Protein AF-A0A7C6S3E4-F1 (afdb_monomer_lite)

Radius of gyration: 19.49 Å; chains: 1; bounding box: 55×34×44 Å

Foldseek 3Di:
DVVVVVVVVVVVVVVVVLLVQQVVLPDPRNVVSSVVSVVVVVVVVVVCVVVLVVVCVVQPDVRSVVVVVVVVVVVVVCVVVPPDPPPRPPPPPPPPPPPPPD

pLDDT: mean 74.24, std 16.07, range [36.91, 91.44]

Structure (mmCIF, N/CA/C/O backbone):
data_AF-A0A7C6S3E4-F1
#
_entry.id   AF-A0A7C6S3E4-F1
#
loop_
_atom_site.group_PDB
_atom_site.id
_atom_site.type_symbol
_atom_site.label_atom_id
_atom_site.label_alt_id
_atom_site.label_comp_id
_atom_site.label_asym_id
_atom_site.label_entity_id
_atom_site.label_seq_id
_atom_site.pdbx_PDB_ins_code
_atom_site.Cartn_x
_atom_site.Cartn_y
_atom_site.Cartn_z
_atom_site.occupancy
_atom_site.B_iso_or_equiv
_atom_site.auth_seq_id
_atom_site.auth_comp_id
_atom_site.auth_asym_id
_atom_site.auth_atom_id
_atom_site.pdbx_PDB_model_num
ATOM 1 N N . THR A 1 1 ? -5.438 13.833 -17.199 1.00 64.00 1 THR A N 1
ATOM 2 C CA . THR A 1 1 ? -6.733 13.286 -16.730 1.00 64.00 1 THR A CA 1
ATOM 3 C C . THR A 1 1 ? -6.600 11.887 -16.147 1.00 64.00 1 THR A C 1
ATOM 5 O O . THR A 1 1 ? -7.128 11.683 -15.068 1.00 64.00 1 THR A O 1
ATOM 8 N N . ALA A 1 2 ? -5.845 10.964 -16.767 1.00 75.44 2 ALA A N 1
ATOM 9 C CA . ALA A 1 2 ? -5.600 9.614 -16.224 1.00 75.44 2 ALA A CA 1
ATOM 10 C C . ALA A 1 2 ? -4.973 9.615 -14.810 1.00 75.44 2 ALA A C 1
ATOM 12 O O . ALA A 1 2 ? -5.593 9.114 -13.880 1.00 75.44 2 ALA A O 1
ATOM 13 N N . VAL A 1 3 ? -3.859 10.334 -14.616 1.00 83.56 3 VAL A N 1
ATOM 14 C CA . VAL A 1 3 ? -3.191 10.458 -13.300 1.00 83.56 3 VAL A CA 1
ATOM 15 C C . VAL A 1 3 ? -4.118 11.025 -12.218 1.00 83.56 3 VAL A C 1
ATOM 17 O O . VAL A 1 3 ? -4.056 10.617 -11.066 1.00 83.56 3 VAL A O 1
ATOM 20 N N . ALA A 1 4 ? -5.017 11.950 -12.571 1.00 85.94 4 ALA A N 1
ATOM 21 C CA . ALA A 1 4 ? -5.964 12.517 -11.609 1.00 85.94 4 ALA A CA 1
ATOM 22 C C . ALA A 1 4 ? -6.987 11.474 -11.127 1.00 85.94 4 ALA A C 1
ATOM 24 O O . ALA A 1 4 ? -7.326 11.454 -9.948 1.00 85.94 4 ALA A O 1
ATOM 25 N N . ILE A 1 5 ? -7.448 10.597 -12.024 1.00 87.44 5 ILE A N 1
ATOM 26 C CA . ILE A 1 5 ? -8.371 9.503 -11.697 1.00 87.44 5 ILE A CA 1
ATOM 27 C C . ILE A 1 5 ? -7.658 8.443 -10.850 1.00 87.44 5 ILE A C 1
ATOM 29 O O . ILE A 1 5 ? -8.216 7.987 -9.856 1.00 87.44 5 ILE A O 1
ATOM 33 N N . GLU A 1 6 ? -6.416 8.098 -11.193 1.00 82.75 6 GLU A N 1
ATOM 34 C CA . GLU A 1 6 ? -5.600 7.155 -10.417 1.00 82.75 6 GLU A CA 1
ATOM 35 C C . GLU A 1 6 ? -5.333 7.670 -8.997 1.00 82.75 6 GLU A C 1
ATOM 37 O O . GLU A 1 6 ? -5.596 6.963 -8.026 1.00 82.75 6 GLU A O 1
ATOM 42 N N . GLN A 1 7 ? -4.914 8.931 -8.851 1.00 85.81 7 GLN A N 1
ATOM 43 C CA . GLN A 1 7 ? -4.672 9.542 -7.540 1.00 85.81 7 GLN A CA 1
ATOM 44 C C . GLN A 1 7 ? -5.955 9.695 -6.719 1.00 85.81 7 GLN A C 1
ATOM 46 O O . GLN A 1 7 ? -5.934 9.535 -5.497 1.00 85.81 7 GLN A O 1
ATOM 51 N N . PHE A 1 8 ? -7.083 9.972 -7.377 1.00 88.56 8 PHE A N 1
ATOM 52 C CA . PHE A 1 8 ? -8.385 9.999 -6.721 1.00 88.56 8 PHE A CA 1
ATOM 53 C C . PHE A 1 8 ? -8.774 8.611 -6.193 1.00 88.56 8 PHE A C 1
ATOM 55 O O . PHE A 1 8 ? -9.153 8.479 -5.029 1.00 88.56 8 PHE A O 1
ATOM 62 N N . GLY A 1 9 ? -8.621 7.569 -7.017 1.00 86.69 9 GLY A N 1
ATOM 63 C CA . GLY A 1 9 ? -8.864 6.182 -6.621 1.00 86.69 9 GLY A CA 1
ATOM 64 C C . GLY A 1 9 ? -7.958 5.735 -5.472 1.00 86.69 9 GLY A C 1
ATOM 65 O O . GLY A 1 9 ? -8.441 5.151 -4.502 1.00 86.69 9 GLY A O 1
ATOM 66 N N . TYR A 1 10 ? -6.670 6.081 -5.528 1.00 83.81 10 TYR A N 1
ATOM 67 C CA . TYR A 1 10 ? -5.713 5.813 -4.455 1.00 83.81 10 TYR A CA 1
ATOM 68 C C . TYR A 1 10 ? -6.115 6.498 -3.141 1.00 83.81 10 TYR A C 1
ATOM 70 O O . TYR A 1 10 ? -6.160 5.851 -2.096 1.00 83.81 10 TYR A O 1
ATOM 78 N N . GLY A 1 11 ? -6.487 7.783 -3.187 1.00 85.56 11 GLY A N 1
ATOM 79 C CA . GLY A 1 11 ? -6.954 8.517 -2.008 1.00 85.56 11 GLY A CA 1
ATOM 80 C C . GLY A 1 11 ? -8.236 7.929 -1.406 1.00 85.56 11 GLY A C 1
ATOM 81 O O . GLY A 1 11 ? -8.362 7.821 -0.181 1.00 85.56 11 GLY A O 1
ATOM 82 N N . PHE A 1 12 ? -9.170 7.486 -2.253 1.00 85.81 12 PHE A N 1
ATOM 83 C CA . PHE A 1 12 ? -10.395 6.823 -1.809 1.00 85.81 12 PHE A CA 1
ATOM 84 C C . PHE A 1 12 ? -10.108 5.461 -1.159 1.00 85.81 12 PHE A C 1
ATOM 86 O O . PHE A 1 12 ? -10.599 5.190 -0.063 1.00 85.81 12 PHE A O 1
ATOM 93 N N . GLY A 1 13 ? -9.262 4.635 -1.783 1.00 84.06 13 GLY A N 1
ATOM 94 C CA . GLY A 1 13 ? -8.850 3.334 -1.249 1.00 84.06 13 GLY A CA 1
ATOM 95 C C . GLY A 1 13 ? -8.098 3.451 0.077 1.00 84.06 13 GLY A C 1
ATOM 96 O O . GLY A 1 13 ? -8.407 2.732 1.027 1.00 84.06 13 GLY A O 1
ATOM 97 N N . PHE A 1 14 ? -7.180 4.414 0.186 1.00 83.19 14 PHE A N 1
ATOM 98 C CA . PHE A 1 14 ? -6.466 4.703 1.429 1.00 83.19 14 PHE A CA 1
ATOM 99 C C . PHE A 1 14 ? -7.423 5.106 2.560 1.00 83.19 14 PHE A C 1
ATOM 101 O O . PHE A 1 14 ? -7.329 4.591 3.674 1.00 83.19 14 PHE A O 1
ATOM 108 N N . THR A 1 15 ? -8.400 5.966 2.263 1.00 84.19 15 THR A N 1
ATOM 109 C CA . THR A 1 15 ? -9.410 6.393 3.244 1.00 84.19 15 THR A CA 1
ATOM 110 C C . THR A 1 15 ? -10.302 5.232 3.685 1.00 84.19 15 THR A C 1
ATOM 112 O O . THR A 1 15 ? -10.554 5.065 4.879 1.00 84.19 15 THR A O 1
ATOM 115 N N . ALA A 1 16 ? -10.757 4.397 2.747 1.00 82.19 16 ALA A N 1
ATOM 116 C CA . ALA A 1 16 ? -11.534 3.200 3.060 1.00 82.19 16 ALA A CA 1
ATOM 117 C C . ALA A 1 16 ? -10.740 2.230 3.952 1.00 82.19 16 ALA A C 1
ATOM 119 O O . ALA A 1 16 ? -11.281 1.704 4.926 1.00 82.19 16 ALA A O 1
ATOM 120 N N . TYR A 1 17 ? -9.443 2.053 3.679 1.00 78.06 17 TYR A N 1
ATOM 121 C CA . TYR A 1 17 ? -8.564 1.218 4.492 1.00 78.06 17 TYR A CA 1
ATOM 122 C C . TYR A 1 17 ? -8.345 1.797 5.898 1.00 78.06 17 TYR A C 1
ATOM 124 O O . TYR A 1 17 ? -8.436 1.064 6.881 1.00 78.06 17 TYR A O 1
ATOM 132 N N . MET A 1 18 ? -8.168 3.117 6.032 1.00 80.44 18 MET A N 1
ATOM 133 C CA . MET A 1 18 ? -8.135 3.781 7.341 1.00 80.44 18 MET A CA 1
ATOM 134 C C . MET A 1 18 ? -9.426 3.562 8.138 1.00 80.44 18 MET A C 1
ATOM 136 O O . MET A 1 18 ? -9.367 3.210 9.316 1.00 80.44 18 MET A O 1
ATOM 140 N N . LEU A 1 19 ? -10.594 3.746 7.512 1.00 77.69 19 LEU A N 1
ATOM 141 C CA . LEU A 1 19 ? -11.884 3.513 8.165 1.00 77.69 19 LEU A CA 1
ATOM 142 C C . LEU A 1 19 ? -12.020 2.054 8.618 1.00 77.69 19 LEU A C 1
ATOM 144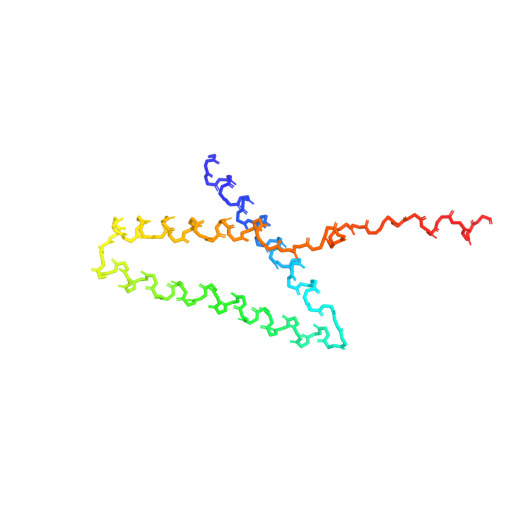 O O . LEU A 1 19 ? -12.455 1.810 9.742 1.00 77.69 19 LEU A O 1
ATOM 148 N N . TYR A 1 20 ? -11.585 1.098 7.795 1.00 76.06 20 TYR A N 1
ATOM 149 C CA . TYR A 1 20 ? -11.542 -0.317 8.163 1.00 76.06 20 TYR A CA 1
ATOM 150 C C . TYR A 1 20 ? -10.641 -0.582 9.380 1.00 76.06 20 TYR A C 1
ATOM 152 O O . TYR A 1 20 ? -11.032 -1.311 10.289 1.00 76.06 20 TYR A O 1
ATOM 160 N N . LEU A 1 21 ? -9.467 0.047 9.470 1.00 74.00 21 LEU A N 1
ATOM 161 C CA . LEU A 1 21 ? -8.611 -0.092 10.653 1.00 74.00 21 LEU A CA 1
ATOM 162 C C . LEU A 1 21 ? -9.250 0.504 11.911 1.00 74.00 21 LEU A C 1
ATOM 164 O O . LEU A 1 21 ? -9.149 -0.085 12.988 1.00 74.00 21 LEU A O 1
ATOM 168 N N . ILE A 1 22 ? -9.932 1.647 11.786 1.00 74.38 22 ILE A N 1
ATOM 169 C CA . ILE A 1 22 ? -10.683 2.258 12.892 1.00 74.38 22 ILE A CA 1
ATOM 170 C C . ILE A 1 22 ? -11.815 1.329 13.346 1.00 74.38 22 ILE A C 1
ATOM 172 O O . ILE A 1 22 ? -12.028 1.198 14.551 1.00 74.38 22 ILE A O 1
ATOM 176 N N . TYR A 1 23 ? -12.510 0.661 12.415 1.00 70.31 23 TYR A N 1
ATOM 177 C CA . TYR A 1 23 ? -13.520 -0.353 12.739 1.00 70.31 23 TYR A CA 1
ATOM 178 C C . TYR A 1 23 ? -12.935 -1.482 13.568 1.00 70.31 23 TYR A C 1
ATOM 180 O O . TYR A 1 23 ? -13.414 -1.771 14.659 1.00 70.31 23 TYR A O 1
ATOM 188 N N . PHE A 1 24 ? -11.878 -2.092 13.037 1.00 67.88 24 PHE A N 1
ATOM 189 C CA . PHE A 1 24 ? -11.237 -3.254 13.623 1.00 67.88 24 PHE A CA 1
ATOM 190 C C . PHE A 1 24 ? -10.638 -2.930 14.997 1.00 67.88 24 PHE A C 1
ATOM 192 O O . PHE A 1 24 ? -10.611 -3.768 15.891 1.00 67.88 24 PHE A O 1
ATOM 199 N N . SER A 1 25 ? -10.218 -1.678 15.192 1.00 67.62 25 SER A N 1
ATOM 200 C CA . SER A 1 25 ? -9.671 -1.185 16.457 1.00 67.62 25 SER A CA 1
ATOM 201 C C . SER A 1 25 ? -10.741 -0.786 17.487 1.00 67.62 25 SER A C 1
ATOM 203 O O . SER A 1 25 ? -10.387 -0.357 18.589 1.00 67.62 25 SER A O 1
ATOM 205 N N . GLN A 1 26 ? -12.044 -0.894 17.185 1.00 63.03 26 GLN A N 1
ATOM 206 C CA . GLN A 1 26 ? -13.107 -0.626 18.160 1.00 63.03 26 GLN A CA 1
ATOM 207 C C . GLN A 1 26 ? -13.211 -1.766 19.191 1.00 63.03 26 GLN A C 1
ATOM 209 O O . GLN A 1 26 ? -13.965 -2.715 19.019 1.00 63.03 26 GLN A O 1
ATOM 214 N N . GLY A 1 27 ? -12.473 -1.636 20.297 1.00 59.53 27 GLY A N 1
ATOM 215 C CA . GLY A 1 27 ? -12.501 -2.538 21.458 1.00 59.53 27 GLY A CA 1
ATOM 216 C C . GLY A 1 27 ? -12.057 -1.837 22.750 1.00 59.53 27 GLY A C 1
ATOM 217 O O . GLY A 1 27 ? -12.000 -0.611 22.798 1.00 59.53 27 GLY A O 1
ATOM 218 N N . GLU A 1 28 ? -11.730 -2.588 23.803 1.00 52.50 28 GLU A N 1
ATOM 219 C CA . GLU A 1 28 ? -11.356 -2.050 25.129 1.00 52.50 28 GLU A CA 1
ATOM 220 C C . GLU A 1 28 ? -9.974 -1.350 25.140 1.00 52.50 28 GLU A C 1
ATOM 222 O O . GLU A 1 28 ? -9.718 -0.454 25.942 1.00 52.50 28 GLU A O 1
ATOM 227 N N . HIS A 1 29 ? -9.106 -1.664 24.166 1.00 59.22 29 HIS A N 1
ATOM 228 C CA . HIS A 1 29 ? -7.760 -1.091 24.005 1.00 59.22 29 HIS A CA 1
ATOM 229 C C . HIS A 1 29 ? -7.570 -0.387 22.646 1.00 59.22 29 HIS A C 1
ATOM 231 O O . HIS A 1 29 ? -6.674 -0.733 21.868 1.00 59.22 29 HIS A O 1
ATOM 237 N N . LYS A 1 30 ? -8.419 0.611 22.355 1.00 57.88 30 LYS A N 1
ATOM 238 C CA . LYS A 1 30 ? -8.496 1.305 21.048 1.00 57.88 30 LYS A CA 1
ATOM 239 C C . LYS A 1 30 ? -7.166 1.894 20.565 1.00 57.88 30 LYS A C 1
ATOM 241 O O . LYS A 1 30 ? -6.842 1.780 19.389 1.00 57.88 30 LYS A O 1
ATOM 246 N N . THR A 1 31 ? -6.368 2.483 21.455 1.00 67.31 31 THR A N 1
ATOM 247 C CA . THR A 1 31 ? -5.102 3.139 21.079 1.00 67.31 31 THR A CA 1
ATOM 248 C C . THR A 1 31 ? -4.007 2.137 20.698 1.00 67.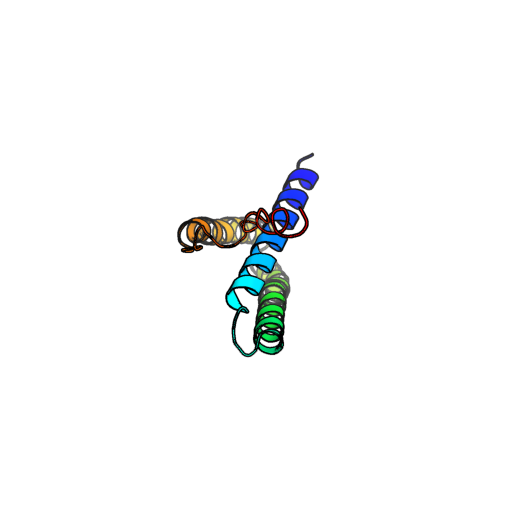31 31 THR A C 1
ATOM 250 O O . THR A 1 31 ? -3.267 2.377 19.748 1.00 67.31 31 THR A O 1
ATOM 253 N N . ALA A 1 32 ? -3.921 1.003 21.403 1.00 69.56 32 ALA A N 1
ATOM 254 C CA . ALA A 1 32 ? -2.902 -0.020 21.155 1.00 69.56 32 ALA A CA 1
ATOM 255 C C . ALA A 1 32 ? -3.204 -0.845 19.895 1.00 69.56 32 ALA A C 1
ATOM 257 O O . ALA A 1 32 ? -2.313 -1.096 19.090 1.00 69.56 32 ALA A O 1
ATOM 258 N N . HIS A 1 33 ? -4.467 -1.225 19.677 1.00 70.56 33 HIS A N 1
ATOM 259 C CA . HIS A 1 33 ? -4.848 -1.951 18.461 1.00 70.56 33 HIS A CA 1
ATOM 260 C C . HIS A 1 33 ? -4.701 -1.071 17.217 1.00 70.56 33 HIS A C 1
ATOM 262 O O . HIS A 1 33 ? -4.197 -1.538 16.197 1.00 70.56 33 HIS A O 1
ATOM 268 N N . TYR A 1 34 ? -5.039 0.218 17.322 1.00 70.62 34 TYR A N 1
ATOM 269 C CA . TYR A 1 34 ? -4.883 1.160 16.219 1.00 70.62 34 TYR A CA 1
ATOM 270 C C . TYR A 1 34 ? -3.413 1.407 15.848 1.00 70.62 34 TYR A C 1
ATOM 272 O O . TYR A 1 34 ? -3.081 1.421 14.661 1.00 70.62 34 TYR A O 1
ATOM 280 N N . SER A 1 35 ? -2.508 1.555 16.827 1.00 78.31 35 SER A N 1
ATOM 281 C CA . SER A 1 35 ? -1.076 1.745 16.551 1.00 78.31 35 SER A CA 1
ATOM 282 C C . SER A 1 35 ? -0.426 0.500 15.943 1.00 78.31 35 SER A C 1
ATOM 284 O O . SER A 1 35 ? 0.340 0.625 14.989 1.00 78.31 35 SER A O 1
ATOM 286 N N . ILE A 1 36 ? -0.788 -0.699 16.415 1.00 79.19 36 ILE A N 1
ATOM 287 C CA . ILE A 1 36 ? -0.331 -1.972 15.840 1.00 79.19 36 ILE A CA 1
ATOM 288 C C . ILE A 1 36 ? -0.839 -2.122 14.400 1.00 79.19 36 ILE A C 1
ATOM 290 O O . ILE A 1 36 ? -0.050 -2.395 13.498 1.00 79.19 36 ILE A O 1
ATOM 294 N N . CYS A 1 37 ? -2.129 -1.873 14.158 1.00 77.19 37 CYS A N 1
ATOM 295 C CA . CYS A 1 37 ? -2.713 -1.913 12.816 1.00 77.19 37 CYS A CA 1
ATOM 296 C C . CYS A 1 37 ? -2.054 -0.909 11.859 1.00 77.19 37 CYS A C 1
ATOM 298 O O . CYS A 1 37 ? -1.762 -1.244 10.714 1.00 77.19 37 CYS A O 1
ATOM 300 N N . THR A 1 38 ? -1.775 0.307 12.335 1.00 81.19 38 THR A N 1
ATOM 301 C CA . THR A 1 38 ? -1.069 1.337 11.558 1.00 81.19 38 THR A CA 1
ATOM 302 C C . THR A 1 38 ? 0.373 0.914 11.258 1.00 81.19 38 THR A C 1
ATOM 304 O O . THR A 1 38 ? 0.849 1.096 10.138 1.00 81.19 38 THR A O 1
ATOM 307 N N . GLY A 1 39 ? 1.054 0.283 12.220 1.00 83.69 39 GLY A N 1
ATOM 308 C CA . GLY A 1 39 ? 2.370 -0.322 12.015 1.00 83.69 39 GLY A CA 1
ATOM 309 C C . GLY A 1 39 ? 2.343 -1.400 10.930 1.00 83.69 39 GLY A C 1
ATOM 310 O O . GLY A 1 39 ? 3.157 -1.363 10.012 1.00 83.69 39 GLY A O 1
ATOM 311 N N . PHE A 1 40 ? 1.363 -2.306 10.961 1.00 84.06 40 PHE A N 1
ATOM 312 C CA . PHE A 1 40 ? 1.187 -3.325 9.921 1.00 84.06 40 PHE A CA 1
ATOM 313 C C . PHE A 1 40 ? 0.848 -2.738 8.545 1.00 84.06 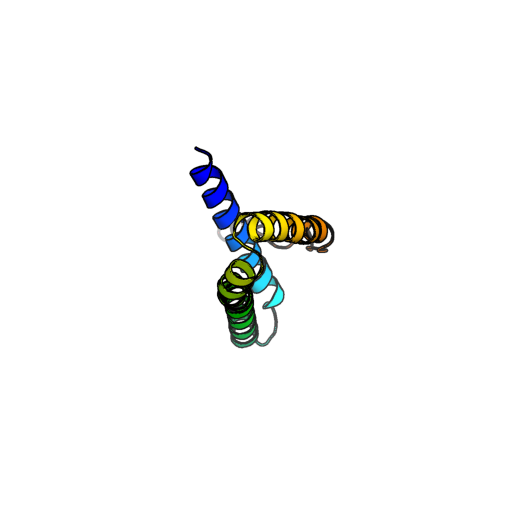40 PHE A C 1
ATOM 315 O O . PHE A 1 40 ? 1.369 -3.228 7.548 1.00 84.06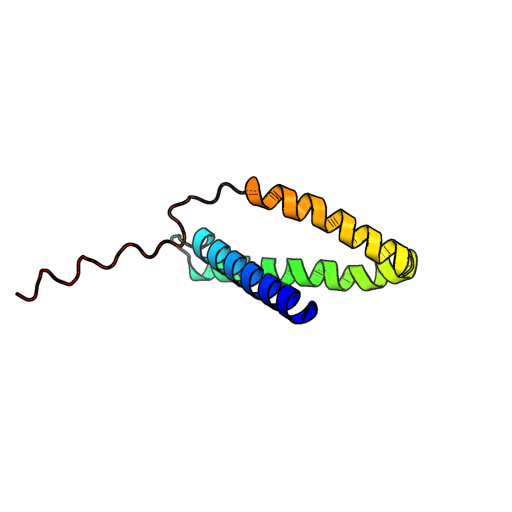 40 PHE A O 1
ATOM 322 N N . MET A 1 41 ? 0.042 -1.675 8.471 1.00 82.56 41 MET A N 1
ATOM 323 C CA . MET A 1 41 ? -0.209 -0.933 7.226 1.00 82.56 41 MET A CA 1
ATOM 324 C C . MET A 1 41 ? 1.099 -0.374 6.647 1.00 82.56 41 MET A C 1
ATOM 326 O O . MET A 1 41 ? 1.382 -0.568 5.465 1.00 82.56 41 MET A O 1
ATOM 330 N N . ALA A 1 42 ? 1.909 0.297 7.474 1.00 86.00 42 ALA A N 1
ATOM 331 C CA . ALA A 1 42 ? 3.186 0.859 7.043 1.00 86.00 42 ALA A CA 1
ATOM 332 C C . ALA A 1 42 ? 4.147 -0.239 6.563 1.00 86.00 42 ALA A C 1
ATOM 334 O O . ALA A 1 42 ? 4.733 -0.122 5.488 1.00 86.00 42 ALA A O 1
ATOM 335 N N . LEU A 1 43 ? 4.240 -1.345 7.305 1.00 87.19 43 LEU A N 1
ATOM 336 C CA . LEU A 1 43 ? 5.030 -2.513 6.914 1.00 87.19 43 LEU A CA 1
ATOM 337 C C . LEU A 1 43 ? 4.528 -3.132 5.602 1.00 87.19 43 LEU A C 1
ATOM 339 O O . LEU A 1 43 ? 5.334 -3.456 4.732 1.00 87.19 43 LEU A O 1
ATOM 343 N N . GLY A 1 44 ? 3.209 -3.237 5.430 1.00 84.69 44 GLY A N 1
ATOM 344 C CA . GLY A 1 44 ? 2.568 -3.769 4.231 1.00 84.69 44 GLY A CA 1
ATOM 345 C C . GLY A 1 44 ? 2.833 -2.941 2.974 1.00 84.69 44 GLY A C 1
ATOM 346 O O . GLY A 1 44 ? 2.884 -3.512 1.893 1.00 84.69 44 GLY A O 1
ATOM 347 N N . MET A 1 45 ? 3.062 -1.630 3.094 1.00 83.56 45 MET A N 1
ATOM 348 C CA . MET A 1 45 ? 3.501 -0.793 1.967 1.00 83.56 45 MET A CA 1
ATOM 349 C C . MET A 1 45 ? 5.023 -0.797 1.781 1.00 83.56 45 MET A C 1
ATOM 351 O O . MET A 1 45 ? 5.513 -0.745 0.653 1.00 83.56 45 MET A O 1
ATOM 355 N N . MET A 1 46 ? 5.784 -0.892 2.872 1.00 88.62 46 MET A N 1
ATOM 356 C CA . MET A 1 46 ? 7.243 -0.820 2.830 1.00 88.62 46 MET A CA 1
ATOM 357 C C . MET A 1 46 ? 7.879 -2.098 2.271 1.00 88.62 46 MET A C 1
ATOM 359 O O . MET A 1 46 ? 8.804 -2.015 1.469 1.00 88.62 46 MET A O 1
ATOM 363 N N . ILE A 1 47 ? 7.377 -3.280 2.647 1.00 88.00 47 ILE A N 1
ATOM 364 C CA . ILE A 1 47 ? 7.922 -4.571 2.196 1.00 88.00 47 ILE A CA 1
ATOM 365 C C . ILE A 1 47 ? 7.847 -4.717 0.662 1.00 88.00 47 ILE A C 1
ATOM 367 O O . ILE A 1 47 ? 8.890 -4.956 0.051 1.00 88.00 47 ILE A O 1
ATOM 371 N N . PRO A 1 48 ? 6.693 -4.510 -0.006 1.00 85.12 48 PRO A N 1
ATOM 372 C CA . PRO A 1 48 ? 6.618 -4.552 -1.466 1.00 85.12 48 PRO A CA 1
ATOM 373 C C . PRO A 1 48 ? 7.478 -3.474 -2.122 1.00 85.12 48 PRO A C 1
ATOM 375 O O . PRO A 1 48 ? 8.117 -3.746 -3.134 1.00 85.12 48 PRO A O 1
ATOM 378 N N . GLY A 1 49 ? 7.539 -2.277 -1.523 1.00 86.44 49 GLY A N 1
ATOM 379 C CA . GLY A 1 49 ? 8.385 -1.186 -2.001 1.00 86.44 49 GLY A CA 1
ATOM 380 C C . GLY A 1 49 ? 9.861 -1.583 -2.042 1.00 86.44 49 GLY A C 1
ATOM 381 O O . GLY A 1 49 ? 10.520 -1.401 -3.061 1.00 86.44 49 GLY A O 1
ATOM 382 N N . MET A 1 50 ? 10.366 -2.215 -0.983 1.00 87.56 50 MET A N 1
ATOM 383 C CA . MET A 1 50 ? 11.761 -2.664 -0.920 1.00 87.56 50 MET A CA 1
ATOM 384 C C . MET A 1 50 ? 12.054 -3.820 -1.883 1.00 87.56 50 MET A C 1
ATOM 386 O O . MET A 1 50 ? 13.083 -3.816 -2.554 1.00 87.56 50 MET A O 1
ATOM 390 N N . ILE A 1 51 ? 11.149 -4.798 -1.982 1.00 88.50 51 ILE A N 1
ATOM 391 C CA . ILE A 1 51 ? 11.344 -5.974 -2.846 1.00 88.50 51 ILE A CA 1
ATOM 392 C C . ILE A 1 51 ? 11.198 -5.597 -4.331 1.00 88.50 51 ILE A C 1
ATOM 394 O O . ILE A 1 51 ? 11.835 -6.214 -5.185 1.00 88.50 51 ILE A O 1
ATOM 398 N N . SER A 1 52 ? 10.413 -4.561 -4.656 1.00 87.19 52 SER A N 1
ATOM 399 C CA . SER A 1 52 ? 10.149 -4.149 -6.040 1.00 87.19 52 SER A CA 1
ATOM 400 C C . SER A 1 52 ? 11.412 -3.821 -6.838 1.00 87.19 52 SER A C 1
ATOM 402 O O . SER A 1 52 ? 11.525 -4.275 -7.972 1.00 87.19 52 SER A O 1
ATOM 404 N N . GLY A 1 53 ? 12.382 -3.112 -6.247 1.00 85.88 53 GLY A N 1
ATOM 405 C CA . GLY A 1 53 ? 13.633 -2.758 -6.927 1.00 85.88 53 GLY A CA 1
ATOM 406 C C . GLY A 1 53 ? 14.462 -3.987 -7.303 1.00 85.88 53 GLY A C 1
ATOM 407 O O . GLY A 1 53 ? 14.892 -4.121 -8.445 1.00 85.88 53 GLY A O 1
ATOM 408 N N . TRP A 1 54 ? 14.606 -4.931 -6.371 1.00 88.50 54 TRP A N 1
ATOM 409 C CA . TRP A 1 54 ? 15.339 -6.178 -6.601 1.00 88.50 54 TRP A CA 1
ATOM 410 C C . TRP A 1 54 ? 14.639 -7.093 -7.619 1.00 88.50 54 TRP A C 1
ATOM 412 O O . TRP A 1 54 ? 15.277 -7.608 -8.536 1.00 88.50 54 TRP A O 1
ATOM 422 N N . LEU A 1 55 ? 13.310 -7.239 -7.523 1.00 87.31 55 LEU A N 1
ATOM 423 C CA . LEU A 1 55 ? 12.507 -7.985 -8.503 1.00 87.31 55 LEU A CA 1
ATOM 424 C C . LEU A 1 55 ? 12.591 -7.371 -9.906 1.00 87.31 55 LEU A C 1
ATOM 426 O O . LEU A 1 55 ? 12.682 -8.094 -10.898 1.00 87.31 55 LEU A O 1
ATOM 430 N N . GLN A 1 56 ? 12.556 -6.042 -9.996 1.00 88.31 56 GLN A N 1
ATOM 431 C CA . GLN A 1 56 ? 12.654 -5.324 -11.261 1.00 88.31 56 GLN A CA 1
ATOM 432 C C . GLN A 1 56 ? 14.050 -5.453 -11.888 1.00 88.31 56 GLN A C 1
ATOM 434 O O . GLN A 1 56 ? 14.151 -5.536 -13.112 1.00 88.31 56 GLN A O 1
ATOM 439 N N . GLU A 1 57 ? 15.112 -5.500 -11.081 1.00 87.75 57 GLU A N 1
ATOM 440 C CA . GLU A 1 57 ? 16.484 -5.720 -11.554 1.00 87.75 57 GLU A CA 1
ATOM 441 C C . GLU A 1 57 ? 16.680 -7.144 -12.100 1.00 87.75 57 GLU A C 1
ATOM 443 O O . GLU A 1 57 ? 17.288 -7.319 -13.153 1.00 87.75 57 GLU A O 1
ATOM 448 N N . MET A 1 58 ? 16.090 -8.156 -11.452 1.00 88.56 58 MET A N 1
ATOM 449 C CA . MET A 1 58 ? 16.190 -9.552 -11.897 1.00 88.56 58 MET A CA 1
ATOM 450 C C . MET A 1 58 ? 15.344 -9.881 -13.132 1.00 88.56 58 MET A C 1
ATOM 452 O O . MET A 1 58 ? 15.786 -10.636 -13.996 1.00 88.56 58 MET A O 1
ATOM 456 N N . MET A 1 59 ? 14.114 -9.365 -13.216 1.00 86.31 59 MET A N 1
ATOM 457 C CA . MET A 1 59 ? 13.161 -9.741 -14.274 1.00 86.31 59 MET A CA 1
ATOM 458 C C . MET A 1 59 ? 13.114 -8.753 -15.450 1.00 86.31 59 MET A C 1
ATOM 460 O O . MET A 1 59 ? 12.519 -9.056 -16.489 1.00 86.31 59 MET A O 1
ATOM 464 N N . GLY A 1 60 ? 13.698 -7.563 -15.287 1.00 87.56 60 GLY A N 1
ATOM 465 C CA . GLY A 1 60 ? 13.534 -6.437 -16.201 1.00 87.56 60 GLY A CA 1
ATOM 466 C C . GLY A 1 60 ? 12.194 -5.706 -16.028 1.00 87.56 60 GLY A C 1
ATOM 467 O O . GLY A 1 60 ? 11.212 -6.242 -15.508 1.00 87.56 60 GLY A O 1
ATOM 468 N N . TYR A 1 61 ? 12.140 -4.453 -16.494 1.00 87.38 61 TYR A N 1
ATOM 469 C CA . TYR A 1 61 ? 11.005 -3.542 -16.274 1.00 87.38 61 TYR A CA 1
ATOM 470 C C . TYR A 1 61 ? 9.675 -4.063 -16.844 1.00 87.38 61 TYR A C 1
ATOM 472 O O . TYR A 1 61 ? 8.651 -4.032 -16.165 1.00 87.38 61 TYR A O 1
ATOM 480 N N . THR A 1 62 ? 9.681 -4.579 -18.077 1.00 90.62 62 THR A N 1
ATOM 481 C CA . THR A 1 62 ? 8.458 -5.027 -18.761 1.00 90.62 62 THR A CA 1
ATOM 482 C C . THR A 1 62 ? 7.818 -6.228 -18.066 1.00 90.62 62 THR A C 1
ATOM 484 O O . THR A 1 62 ? 6.613 -6.226 -17.813 1.00 90.62 62 THR A O 1
ATOM 487 N N . SER A 1 63 ? 8.618 -7.233 -17.706 1.00 88.88 63 SER A N 1
ATOM 488 C CA . SER A 1 63 ? 8.144 -8.423 -16.990 1.00 88.88 63 SER A CA 1
ATOM 489 C C . SER A 1 63 ? 7.661 -8.070 -15.583 1.00 88.88 63 SER A C 1
ATOM 491 O O . SER A 1 63 ? 6.629 -8.573 -15.144 1.00 88.88 63 SER A O 1
ATOM 493 N N . PHE A 1 64 ? 8.362 -7.161 -14.894 1.00 89.31 64 PHE A N 1
ATOM 494 C CA . PHE A 1 64 ? 7.950 -6.649 -13.588 1.00 89.31 64 PHE A CA 1
ATOM 495 C C . PHE A 1 64 ? 6.599 -5.926 -13.654 1.00 89.31 64 PHE A C 1
ATOM 497 O O . PHE A 1 64 ? 5.724 -6.183 -12.831 1.00 89.31 64 PHE A O 1
ATOM 504 N N . PHE A 1 65 ? 6.382 -5.089 -14.668 1.00 89.25 65 PHE A N 1
ATOM 505 C CA . PHE A 1 65 ? 5.113 -4.388 -14.843 1.00 89.25 65 PHE A CA 1
ATOM 506 C C . PHE A 1 65 ? 3.938 -5.359 -15.033 1.00 89.25 65 PHE A C 1
ATOM 508 O O . PHE A 1 65 ? 2.922 -5.246 -14.347 1.00 89.25 65 PHE A O 1
ATOM 515 N N . VAL A 1 66 ? 4.089 -6.360 -15.907 1.00 90.81 66 VAL A N 1
ATOM 516 C CA . VAL A 1 66 ? 3.052 -7.385 -16.127 1.00 90.81 66 VAL A CA 1
ATOM 517 C C . VAL A 1 66 ? 2.815 -8.212 -14.860 1.00 90.81 66 VAL A C 1
ATOM 519 O O . VAL A 1 66 ? 1.666 -8.494 -14.522 1.00 90.81 66 VAL A O 1
ATOM 522 N N . PHE A 1 67 ? 3.873 -8.548 -14.121 1.00 89.56 67 PHE A N 1
ATOM 523 C CA . PHE A 1 67 ? 3.766 -9.255 -12.847 1.00 89.56 67 PHE A CA 1
ATOM 524 C C . PHE A 1 67 ? 2.946 -8.469 -11.814 1.00 89.56 67 PHE A C 1
ATOM 526 O O . PHE A 1 67 ? 2.027 -9.027 -11.217 1.00 89.56 67 PHE A O 1
ATOM 533 N N . ILE A 1 68 ? 3.218 -7.170 -11.642 1.00 89.25 68 ILE A N 1
ATOM 534 C CA . ILE A 1 68 ? 2.454 -6.314 -10.725 1.00 89.25 68 ILE A CA 1
ATOM 535 C C . ILE A 1 68 ? 0.992 -6.216 -11.171 1.00 89.25 68 ILE A C 1
ATOM 537 O O . ILE A 1 68 ? 0.099 -6.396 -10.346 1.00 89.25 68 ILE A O 1
ATOM 541 N N . MET A 1 69 ? 0.732 -6.017 -12.468 1.00 90.31 69 MET A N 1
ATOM 542 C CA . MET A 1 69 ? -0.630 -5.994 -13.014 1.00 90.31 69 MET A CA 1
ATOM 543 C C . MET A 1 69 ? -1.388 -7.287 -12.693 1.00 90.31 69 MET A C 1
ATOM 545 O O . MET A 1 69 ? -2.513 -7.224 -12.202 1.00 90.31 69 MET A O 1
ATOM 549 N N . ILE A 1 70 ? -0.766 -8.456 -12.872 1.00 91.44 70 ILE A N 1
ATOM 550 C CA . ILE A 1 70 ? -1.369 -9.744 -12.500 1.00 91.44 70 ILE A CA 1
ATOM 551 C C . ILE A 1 70 ? -1.581 -9.838 -10.985 1.00 91.44 70 ILE A C 1
ATOM 553 O O . ILE A 1 70 ? -2.644 -10.280 -10.561 1.00 91.44 70 ILE A O 1
ATOM 557 N N . ALA A 1 71 ? -0.630 -9.385 -10.164 1.00 87.69 71 ALA A N 1
ATOM 558 C CA . ALA A 1 71 ? -0.743 -9.387 -8.703 1.00 87.69 71 ALA A CA 1
ATOM 559 C C . ALA A 1 71 ? -1.868 -8.469 -8.176 1.00 87.69 71 ALA A C 1
ATOM 561 O O . ALA A 1 71 ? -2.436 -8.725 -7.109 1.00 87.69 71 ALA A O 1
ATOM 562 N N . THR A 1 72 ? -2.258 -7.433 -8.92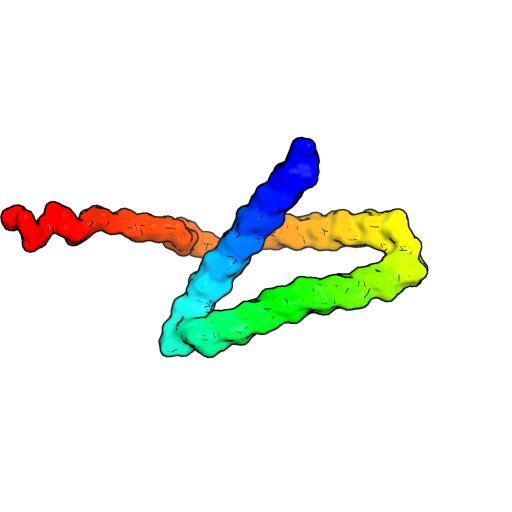9 1.00 86.31 72 THR A N 1
ATOM 563 C CA . THR A 1 72 ? -3.416 -6.597 -8.566 1.00 86.31 72 THR A CA 1
ATOM 564 C C . THR A 1 72 ? -4.758 -7.309 -8.747 1.00 86.31 72 THR A C 1
ATOM 566 O O . THR A 1 72 ? -5.679 -7.066 -7.970 1.00 86.31 72 THR A O 1
ATOM 569 N N . ILE A 1 73 ? -4.877 -8.239 -9.700 1.00 89.44 73 ILE A N 1
ATOM 570 C CA . ILE A 1 73 ? -6.128 -8.956 -9.996 1.00 89.44 73 ILE A CA 1
ATOM 571 C C . ILE A 1 73 ? -6.671 -9.727 -8.777 1.00 89.44 73 ILE A C 1
ATOM 573 O O . ILE A 1 73 ? -7.818 -9.478 -8.402 1.00 89.44 73 ILE A O 1
ATOM 577 N N . PRO A 1 74 ? -5.910 -10.620 -8.107 1.00 85.44 74 PRO A N 1
ATOM 578 C CA . PRO A 1 74 ? -6.411 -11.323 -6.928 1.00 85.44 74 PRO A CA 1
ATOM 579 C C . PRO A 1 74 ? -6.731 -10.353 -5.788 1.00 85.44 74 PRO A C 1
ATOM 581 O O . PRO A 1 74 ? -7.718 -10.548 -5.084 1.00 85.44 74 PRO A O 1
ATOM 584 N N . THR A 1 75 ? -5.963 -9.268 -5.652 1.00 81.56 75 THR A N 1
ATOM 585 C CA . THR A 1 75 ? -6.217 -8.223 -4.651 1.00 81.56 75 THR A CA 1
ATOM 586 C C . THR A 1 75 ? -7.589 -7.579 -4.861 1.00 81.56 75 THR A C 1
ATOM 588 O O . THR A 1 75 ? -8.349 -7.436 -3.907 1.00 81.56 75 THR A O 1
ATOM 591 N N . LEU A 1 76 ? -7.950 -7.264 -6.109 1.00 81.38 76 LEU A N 1
ATOM 592 C CA . LEU A 1 76 ? -9.266 -6.723 -6.460 1.00 81.38 76 LEU A CA 1
ATOM 593 C C . LEU A 1 76 ? -10.397 -7.748 -6.277 1.00 81.38 76 LEU A C 1
ATOM 595 O O . LEU A 1 76 ? -11.489 -7.378 -5.854 1.00 81.38 76 LEU A O 1
ATOM 599 N N . ILE A 1 77 ? -10.142 -9.034 -6.543 1.00 84.69 77 ILE A N 1
ATOM 600 C CA . ILE A 1 77 ? -11.124 -10.121 -6.363 1.00 84.69 77 ILE A CA 1
ATOM 601 C C . ILE A 1 77 ? -11.454 -10.357 -4.880 1.00 84.69 77 ILE A C 1
ATOM 603 O O . ILE A 1 77 ? -12.576 -10.743 -4.552 1.00 84.69 77 ILE A O 1
ATOM 607 N N . ILE A 1 78 ? -10.511 -10.098 -3.971 1.00 79.69 78 ILE A N 1
ATOM 608 C CA . ILE A 1 78 ? -10.724 -10.249 -2.523 1.00 79.69 78 ILE A CA 1
ATOM 609 C C . ILE A 1 78 ? -11.619 -9.131 -1.957 1.00 79.69 78 ILE A C 1
ATOM 611 O O . ILE A 1 78 ? -12.311 -9.354 -0.964 1.00 79.69 78 ILE A O 1
ATOM 615 N N . ILE A 1 79 ? -11.680 -7.957 -2.601 1.00 75.06 79 ILE A N 1
ATOM 616 C CA . ILE A 1 79 ? -12.496 -6.809 -2.158 1.00 75.06 79 ILE A CA 1
ATOM 617 C C . ILE A 1 79 ? -13.976 -7.174 -1.925 1.00 75.06 79 ILE A C 1
ATOM 619 O O . ILE A 1 79 ? -14.469 -6.897 -0.835 1.00 75.06 79 ILE A O 1
ATOM 623 N N . PRO A 1 80 ? -14.709 -7.808 -2.863 1.00 72.06 80 PRO A N 1
ATOM 624 C CA . PRO A 1 80 ? -16.095 -8.226 -2.621 1.00 72.06 80 PRO A CA 1
ATOM 625 C C . PRO A 1 80 ? -16.233 -9.396 -1.633 1.00 72.06 80 PRO A C 1
ATOM 627 O O . PRO A 1 80 ? -17.327 -9.639 -1.129 1.00 72.06 80 PRO A O 1
ATOM 630 N N . PHE A 1 81 ? -15.152 -10.137 -1.365 1.00 70.19 81 PHE A N 1
ATOM 631 C CA . PHE A 1 81 ? -15.137 -11.253 -0.413 1.00 70.19 81 PHE A CA 1
ATOM 632 C C . PHE A 1 81 ? -14.918 -10.805 1.036 1.00 70.19 81 PHE A C 1
ATOM 634 O O . PHE A 1 81 ? -15.244 -11.544 1.969 1.00 70.19 81 PHE A O 1
ATOM 641 N N . LEU A 1 82 ? -14.399 -9.591 1.240 1.00 65.88 82 LEU A N 1
ATOM 642 C CA . LEU A 1 82 ? -14.394 -8.943 2.543 1.00 65.88 82 LEU A CA 1
ATOM 643 C C . LEU A 1 82 ? -15.849 -8.728 2.978 1.00 65.88 82 LEU A C 1
ATOM 645 O O . LEU A 1 82 ? -16.546 -7.847 2.477 1.00 65.88 82 LEU A O 1
ATOM 649 N N . LYS A 1 83 ? -16.309 -9.546 3.933 1.00 54.72 83 LYS A N 1
ATOM 650 C CA . LYS A 1 83 ? -17.567 -9.346 4.664 1.00 54.72 83 LYS A CA 1
ATOM 651 C C . LYS A 1 83 ? -17.448 -8.085 5.519 1.00 54.72 83 LYS A C 1
ATOM 653 O O . LYS A 1 83 ? -17.176 -8.151 6.713 1.00 54.72 83 LYS A O 1
ATOM 658 N N . ILE A 1 84 ? -17.599 -6.935 4.880 1.00 58.19 84 ILE A N 1
ATOM 659 C CA . ILE A 1 84 ? -17.736 -5.653 5.557 1.00 58.19 84 ILE A CA 1
ATOM 660 C C . ILE A 1 84 ? -19.182 -5.584 6.032 1.00 58.19 84 ILE A C 1
ATOM 662 O O . ILE A 1 84 ? -20.109 -5.675 5.225 1.00 58.19 84 ILE A O 1
ATOM 666 N N . ASP A 1 85 ? -19.371 -5.471 7.344 1.00 50.94 85 ASP A N 1
ATOM 667 C CA . ASP A 1 85 ? -20.691 -5.256 7.916 1.00 50.94 85 ASP A CA 1
ATOM 668 C C . ASP A 1 85 ? -21.285 -3.954 7.331 1.00 50.94 85 ASP A C 1
ATOM 670 O O . ASP A 1 85 ? -20.660 -2.891 7.441 1.00 50.94 85 ASP A O 1
ATOM 674 N N . PRO A 1 86 ? -22.453 -4.007 6.663 1.00 54.56 86 PRO A N 1
ATOM 675 C CA . PRO A 1 86 ? -23.042 -2.867 5.958 1.00 54.56 86 PRO A CA 1
ATOM 676 C C . PRO A 1 86 ? -23.485 -1.716 6.881 1.00 54.56 86 PRO A C 1
ATOM 678 O O . PRO A 1 86 ? -23.957 -0.681 6.388 1.00 54.56 86 PRO A O 1
ATOM 681 N N . GLU A 1 87 ? -23.367 -1.867 8.203 1.00 53.22 87 GLU A N 1
ATOM 682 C CA . GLU A 1 87 ? -23.608 -0.800 9.175 1.00 53.22 87 GLU A CA 1
ATOM 683 C C . GLU A 1 87 ? -22.364 0.054 9.463 1.00 53.22 87 GLU A C 1
ATOM 685 O O . GLU A 1 87 ? -22.496 1.186 9.942 1.00 53.22 87 GLU A O 1
ATOM 690 N N . PHE A 1 88 ? -21.158 -0.416 9.127 1.00 53.97 88 PHE A N 1
ATOM 691 C CA . PHE A 1 88 ? -19.941 0.323 9.435 1.00 53.97 88 PHE A CA 1
ATOM 692 C C . PHE A 1 88 ? -19.672 1.461 8.435 1.00 53.97 88 PHE A C 1
ATOM 694 O O . PHE A 1 88 ? -19.595 1.263 7.226 1.00 53.97 88 PHE A O 1
ATOM 701 N N . GLY A 1 89 ? -19.528 2.689 8.945 1.00 51.97 89 GLY A N 1
ATOM 702 C CA . GLY A 1 89 ? -19.307 3.900 8.142 1.00 51.97 89 GLY A CA 1
ATOM 703 C C . GLY A 1 89 ? -20.578 4.686 7.792 1.00 51.97 89 GLY A C 1
ATOM 704 O O . GLY A 1 89 ? -20.483 5.844 7.379 1.00 51.97 89 GLY A O 1
ATOM 705 N N . LYS A 1 90 ? -21.782 4.144 8.038 1.00 43.34 90 LYS A N 1
ATOM 706 C CA . LYS A 1 90 ? -22.986 4.985 8.100 1.00 43.34 90 LYS A CA 1
ATOM 707 C C . LYS A 1 90 ? -22.848 5.900 9.313 1.00 43.34 90 LYS A C 1
ATOM 709 O O . LYS A 1 90 ? -22.754 5.422 10.441 1.00 43.34 90 LYS A O 1
ATOM 714 N N . LYS A 1 91 ? -22.909 7.225 9.112 1.00 43.00 91 LYS A N 1
ATOM 715 C CA . LYS A 1 91 ? -23.322 8.122 10.200 1.00 43.00 91 LYS A CA 1
ATOM 716 C C . LYS A 1 91 ? -24.634 7.552 10.735 1.00 43.00 91 LYS A C 1
ATOM 718 O O . LYS A 1 91 ? -25.646 7.604 10.030 1.00 43.00 91 LYS A O 1
ATOM 723 N N . LEU A 1 92 ? -24.623 7.007 11.954 1.00 45.84 92 LEU A N 1
ATOM 724 C CA . LEU A 1 92 ? -25.848 6.807 12.713 1.00 45.84 92 LEU A CA 1
ATOM 725 C C . LEU A 1 92 ? -26.549 8.162 12.652 1.00 45.84 92 LEU A C 1
ATOM 727 O O . LEU A 1 92 ? -25.959 9.165 13.054 1.00 45.84 92 LEU A O 1
ATOM 731 N N . LYS A 1 93 ? -27.725 8.223 12.014 1.00 39.75 93 LYS A N 1
ATOM 732 C CA . LYS A 1 93 ? -28.503 9.457 11.887 1.00 39.75 93 LYS A CA 1
ATOM 733 C C . LYS A 1 93 ? -28.533 10.117 13.258 1.00 39.75 93 LYS A C 1
ATOM 735 O O . LYS A 1 93 ? -29.239 9.658 14.154 1.00 39.75 93 LYS A O 1
ATOM 740 N N . GLU A 1 94 ? -27.805 11.215 13.395 1.00 44.34 94 GLU A N 1
ATOM 741 C CA . GLU A 1 94 ? -27.871 12.119 14.531 1.00 44.34 94 GLU A CA 1
ATOM 742 C C . GLU A 1 94 ? -29.204 12.884 14.436 1.00 44.34 94 GLU A C 1
ATOM 744 O O . GLU A 1 94 ? -29.277 14.079 14.187 1.00 44.34 94 GLU A O 1
ATOM 749 N N . LYS A 1 95 ? -30.316 12.149 14.546 1.00 36.91 95 LYS A N 1
ATOM 750 C CA . LYS A 1 95 ? -31.681 12.661 14.700 1.00 36.91 95 LYS A CA 1
ATOM 751 C C . LYS A 1 95 ? -32.240 12.215 16.052 1.00 36.91 95 LYS A C 1
ATOM 753 O O . LYS A 1 95 ? -33.357 11.717 16.144 1.00 36.91 95 LYS A O 1
ATOM 758 N N . LYS A 1 96 ? -31.460 12.402 17.122 1.00 39.62 96 LYS A N 1
ATOM 759 C CA . LYS A 1 96 ? -31.964 12.290 18.503 1.00 39.62 96 LYS A CA 1
ATOM 760 C C . LYS A 1 96 ? -31.577 13.442 19.441 1.00 39.62 96 LYS A C 1
ATOM 762 O O . LYS A 1 96 ? -31.951 13.394 20.604 1.00 39.62 96 LYS A O 1
ATOM 767 N N . ALA A 1 97 ? -30.943 14.508 18.943 1.00 39.56 97 ALA A N 1
ATOM 768 C CA . ALA A 1 97 ? -30.634 15.707 19.739 1.00 39.56 97 ALA A CA 1
ATOM 769 C C . ALA A 1 97 ? -31.643 16.870 19.571 1.00 39.56 97 ALA A C 1
ATOM 771 O O . ALA A 1 97 ? -31.484 17.909 20.201 1.00 39.56 97 ALA A O 1
ATOM 772 N N . LEU A 1 98 ? -32.707 16.706 18.769 1.00 47.59 98 LEU A N 1
ATOM 773 C CA . LEU A 1 98 ? -33.725 17.747 18.523 1.00 47.59 98 LEU A CA 1
ATOM 774 C C . LEU A 1 98 ? -35.049 17.523 19.293 1.00 47.59 98 LEU A C 1
ATOM 776 O O . LEU A 1 98 ? -36.099 17.961 18.835 1.00 47.59 98 LEU A O 1
ATOM 780 N N . LYS A 1 99 ? -35.044 16.798 20.426 1.00 42.94 99 LYS A N 1
ATOM 781 C CA . LYS A 1 99 ? -36.274 16.531 21.213 1.00 42.94 99 LYS A CA 1
ATOM 782 C C . LYS A 1 99 ? -36.155 16.765 22.730 1.00 42.94 99 LYS A C 1
ATOM 784 O O . LYS A 1 99 ? -37.007 16.296 23.468 1.00 42.94 99 LYS A O 1
ATOM 789 N N . ILE A 1 100 ? -35.121 17.460 23.216 1.00 49.19 100 ILE A N 1
ATOM 790 C CA . ILE A 1 100 ? -34.952 17.709 24.670 1.00 49.19 100 ILE A CA 1
ATOM 791 C C . ILE A 1 100 ? -34.719 19.196 25.010 1.00 49.19 100 ILE A C 1
ATOM 793 O O . ILE A 1 100 ? -34.296 19.530 26.109 1.00 49.19 100 ILE A O 1
ATOM 797 N N . ARG A 1 101 ? -34.981 20.111 24.068 1.00 43.47 101 ARG A N 1
ATOM 798 C CA . ARG A 1 101 ? -34.956 21.573 24.295 1.00 43.47 101 ARG A CA 1
ATOM 799 C C . ARG A 1 101 ? -36.154 22.274 23.637 1.00 43.47 101 ARG A C 1
ATOM 801 O O . ARG A 1 101 ? -35.991 23.338 23.049 1.0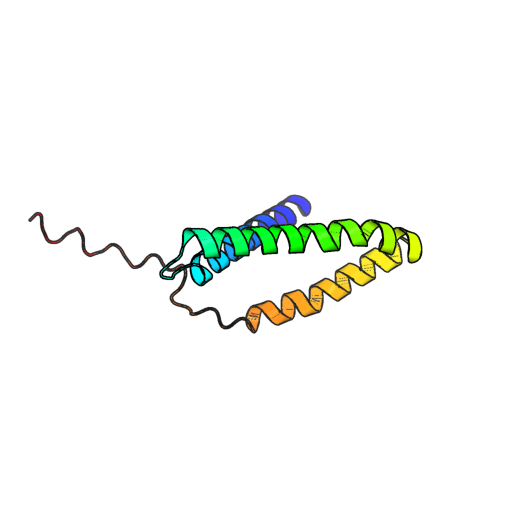0 43.47 101 ARG A O 1
ATOM 808 N N . GLY A 1 102 ? -37.318 21.628 23.677 1.00 38.25 102 GLY A N 1
ATOM 809 C CA . GLY A 1 102 ? -38.618 22.228 23.374 1.00 38.25 102 GLY A CA 1
ATOM 810 C C . GLY A 1 102 ? -39.479 22.163 24.618 1.00 38.25 102 GLY A C 1
ATOM 811 O O . GLY A 1 102 ? -39.410 21.097 25.272 1.00 38.25 102 GLY A O 1
#

Secondary structure (DSSP, 8-state):
-HHHHHHHHHHHHHHHHHHHHHHHT-STTHHHHHHHHHHHHHHHHHHHHHHHHHHHHHH-HHHHHHHHHHHHHHHHHHGGGS---TTTTS-----SSSSS--

Sequence (102 aa):
TAVAIEQFGYGFGFTAYMLYLIYFSQGEHKTAHYSICTGFMALGMMIPGMISGWLQEMMGYTSFFVFIMIATIPTLIIIPFLKIDPEFGKKLKEKKALKIRG